Protein AF-A0A177L1Y1-F1 (afdb_monomer)

Foldseek 3Di:
DPDDAQAWDFPDDPPQWTFTQHRPRFTWIQGPVVRDIGTPQWDWDDDPFKIFIKGFAQDQVCVVVSLVVVLVVQCPDPLVVVQPWDADPDWDDDRITTNTMDGRLFDADPVRHTDPVSSVVSVCSVPD

Structure (mmCIF, N/CA/C/O backbone):
data_AF-A0A177L1Y1-F1
#
_entry.id   AF-A0A177L1Y1-F1
#
loop_
_atom_site.group_PDB
_atom_site.id
_atom_site.type_symbol
_atom_site.label_atom_id
_atom_site.label_alt_id
_atom_site.label_comp_id
_atom_site.label_asym_id
_atom_site.label_entity_id
_atom_site.label_seq_id
_atom_site.pdbx_PDB_ins_code
_atom_site.Cartn_x
_atom_site.Cartn_y
_atom_site.Cartn_z
_atom_site.occupancy
_atom_site.B_iso_or_equiv
_atom_site.auth_seq_id
_atom_site.auth_comp_id
_atom_site.auth_asym_id
_atom_site.auth_atom_id
_atom_site.pdbx_PDB_model_num
ATOM 1 N N . MET A 1 1 ? 27.271 -26.425 8.005 1.00 38.00 1 MET A N 1
ATOM 2 C CA . MET A 1 1 ? 25.868 -26.173 7.628 1.00 38.00 1 MET A CA 1
ATOM 3 C C . MET A 1 1 ? 25.697 -24.669 7.684 1.00 38.00 1 MET A C 1
ATOM 5 O O . MET A 1 1 ? 25.997 -24.136 8.746 1.00 38.00 1 MET A O 1
ATOM 9 N N . PRO A 1 2 ? 25.378 -23.984 6.578 1.00 40.34 2 PRO A N 1
ATOM 10 C CA . PRO A 1 2 ? 25.073 -22.557 6.637 1.00 40.34 2 PRO A CA 1
ATOM 11 C C . PRO A 1 2 ? 23.863 -22.331 7.555 1.00 40.34 2 PRO A C 1
ATOM 13 O O 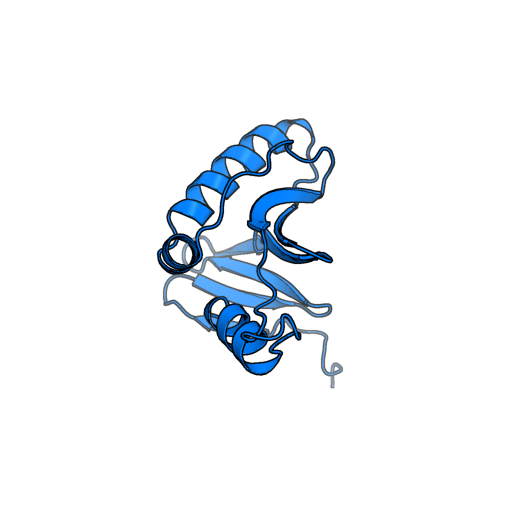. PRO A 1 2 ? 22.956 -23.166 7.584 1.00 40.34 2 PRO A O 1
ATOM 16 N N . GLU A 1 3 ? 23.900 -21.269 8.359 1.00 42.38 3 GLU A N 1
ATOM 17 C CA . GLU A 1 3 ? 22.873 -20.968 9.361 1.00 42.38 3 GLU A CA 1
ATOM 18 C C . GLU A 1 3 ? 21.520 -20.633 8.708 1.00 42.38 3 GLU A C 1
ATOM 20 O O . GLU A 1 3 ? 21.446 -20.125 7.583 1.00 42.38 3 GLU A O 1
ATOM 25 N N . ASP A 1 4 ? 20.430 -20.926 9.426 1.00 44.94 4 ASP A N 1
ATOM 26 C CA . ASP A 1 4 ? 19.069 -20.541 9.052 1.00 44.94 4 ASP A CA 1
ATOM 27 C C . ASP A 1 4 ? 18.992 -19.018 8.857 1.00 44.94 4 ASP A C 1
ATOM 29 O O . ASP A 1 4 ? 18.901 -18.256 9.816 1.00 44.94 4 ASP A O 1
ATOM 33 N N . GLY A 1 5 ? 19.038 -18.567 7.601 1.00 51.69 5 GLY A N 1
ATOM 34 C CA . GLY A 1 5 ? 19.050 -17.140 7.276 1.00 51.69 5 GLY A CA 1
ATOM 35 C C . GLY A 1 5 ? 20.075 -16.700 6.237 1.00 51.69 5 GLY A C 1
ATOM 36 O O . GLY A 1 5 ? 20.211 -15.502 6.048 1.00 51.69 5 GLY A O 1
ATOM 37 N N . GLU A 1 6 ? 20.779 -17.597 5.541 1.00 54.72 6 GLU A N 1
ATOM 38 C CA . GLU A 1 6 ? 21.658 -17.189 4.424 1.00 54.72 6 GLU A CA 1
ATOM 39 C C . GLU A 1 6 ? 20.978 -17.190 3.045 1.00 54.72 6 GLU A C 1
ATOM 41 O O . GLU A 1 6 ? 21.449 -16.524 2.123 1.00 54.72 6 GLU A O 1
ATOM 46 N N . PHE A 1 7 ? 19.844 -17.882 2.888 1.00 54.91 7 PHE A N 1
ATOM 47 C CA . PHE A 1 7 ? 19.195 -18.061 1.586 1.00 54.91 7 PHE A CA 1
ATOM 48 C C . PHE A 1 7 ? 17.781 -17.472 1.542 1.00 54.91 7 PHE A C 1
ATOM 50 O O . PHE A 1 7 ? 17.026 -17.601 2.511 1.00 54.91 7 PHE A O 1
ATOM 57 N N . PRO A 1 8 ? 17.387 -16.847 0.416 1.00 65.44 8 PRO A N 1
ATOM 58 C CA . PRO A 1 8 ? 16.029 -16.364 0.237 1.00 65.44 8 PRO A CA 1
ATOM 59 C C . PRO A 1 8 ? 15.028 -17.522 0.220 1.00 65.44 8 PRO A C 1
ATOM 61 O O . PRO A 1 8 ? 15.262 -18.555 -0.409 1.00 65.44 8 PRO A O 1
ATOM 64 N N . ARG A 1 9 ? 13.881 -17.336 0.876 1.00 68.06 9 ARG A N 1
ATOM 65 C CA . ARG A 1 9 ? 12.777 -18.304 0.879 1.00 68.06 9 ARG A CA 1
ATOM 66 C C . ARG A 1 9 ? 11.733 -17.896 -0.151 1.00 68.06 9 ARG A C 1
ATOM 68 O O . ARG A 1 9 ? 11.294 -16.750 -0.149 1.00 68.06 9 ARG A O 1
ATOM 75 N N . ALA A 1 10 ? 11.313 -18.815 -1.014 1.00 66.50 10 ALA A N 1
ATOM 76 C CA . ALA A 1 10 ? 10.151 -18.574 -1.862 1.00 66.50 10 ALA A CA 1
ATOM 77 C C . ALA A 1 10 ? 8.887 -18.563 -0.993 1.00 66.50 10 ALA A C 1
ATOM 79 O O . ALA A 1 10 ? 8.641 -19.515 -0.255 1.00 66.50 10 ALA A O 1
ATOM 80 N N . ILE A 1 11 ? 8.117 -17.480 -1.063 1.00 69.25 11 ILE A N 1
ATOM 81 C CA . ILE A 1 11 ? 6.881 -17.299 -0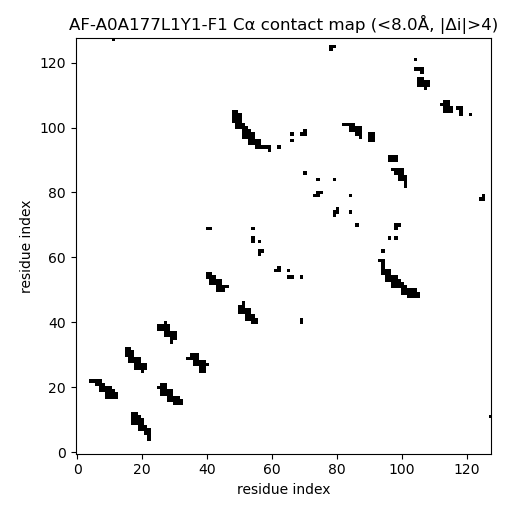.289 1.00 69.25 11 ILE A CA 1
ATOM 82 C C . ILE A 1 11 ? 5.629 -17.251 -1.174 1.00 69.25 11 ILE A C 1
ATOM 84 O O . ILE A 1 11 ? 4.537 -17.463 -0.667 1.00 69.25 11 ILE A O 1
ATOM 88 N N . ALA A 1 12 ? 5.783 -17.047 -2.489 1.00 59.75 12 ALA A N 1
ATOM 89 C CA . ALA A 1 12 ? 4.714 -17.214 -3.477 1.00 59.75 12 ALA A CA 1
ATOM 90 C C . ALA A 1 12 ? 5.285 -17.602 -4.858 1.00 59.75 12 ALA A C 1
ATOM 92 O O . ALA A 1 12 ? 6.381 -17.164 -5.220 1.00 59.75 12 ALA A O 1
ATOM 93 N N . ASP A 1 13 ? 4.536 -18.393 -5.636 1.00 71.00 13 ASP A N 1
ATOM 94 C CA . ASP A 1 13 ? 4.885 -18.835 -6.998 1.00 71.00 13 ASP A CA 1
ATOM 95 C C . ASP A 1 13 ? 3.697 -18.616 -7.945 1.00 71.00 13 ASP A C 1
ATOM 97 O O . ASP A 1 13 ? 2.591 -19.086 -7.680 1.00 71.00 13 ASP A O 1
ATOM 101 N N . ARG A 1 14 ? 3.925 -17.893 -9.048 1.00 62.84 14 ARG A N 1
ATOM 102 C CA . ARG A 1 14 ? 2.912 -17.604 -10.080 1.00 62.84 14 ARG A CA 1
ATOM 103 C C . ARG A 1 14 ? 3.198 -18.298 -11.419 1.00 62.84 14 ARG A C 1
ATOM 105 O O . ARG A 1 14 ? 2.577 -17.986 -12.430 1.00 62.84 14 ARG A O 1
ATOM 112 N N . GLY A 1 15 ? 4.153 -19.223 -11.456 1.00 72.81 15 GLY A N 1
ATOM 113 C CA . GLY A 1 15 ? 4.619 -19.880 -12.676 1.00 72.81 15 GLY A CA 1
ATOM 114 C C . GLY A 1 15 ? 5.641 -19.037 -13.440 1.00 72.81 15 GLY A C 1
ATOM 115 O O . GLY A 1 15 ? 6.755 -19.507 -13.669 1.00 72.81 15 GLY A O 1
ATOM 116 N N . ASP A 1 16 ? 5.310 -17.788 -13.770 1.00 65.44 16 ASP A N 1
ATOM 117 C CA . ASP A 1 16 ? 6.191 -16.837 -14.468 1.00 65.44 16 ASP A CA 1
ATOM 118 C C . ASP A 1 16 ? 7.154 -16.077 -13.532 1.00 65.44 16 ASP A C 1
ATOM 120 O O . ASP A 1 16 ? 8.224 -15.638 -13.962 1.00 65.44 16 ASP A O 1
ATOM 124 N N . ALA A 1 17 ? 6.828 -15.976 -12.241 1.00 63.56 17 ALA A N 1
ATOM 125 C CA . ALA A 1 17 ? 7.650 -15.297 -11.241 1.00 63.56 17 ALA A CA 1
ATOM 126 C C . ALA A 1 17 ? 7.584 -15.958 -9.852 1.00 63.56 17 ALA A C 1
ATOM 128 O O . ALA A 1 17 ? 6.586 -16.586 -9.489 1.00 63.56 17 ALA A O 1
ATOM 129 N N . LEU A 1 18 ? 8.648 -15.763 -9.066 1.00 64.50 18 LEU A N 1
ATOM 130 C CA . LEU A 1 18 ? 8.758 -16.146 -7.657 1.00 64.50 18 LEU A CA 1
ATOM 131 C C . LEU A 1 18 ? 8.864 -14.906 -6.769 1.00 64.50 18 LEU A C 1
ATOM 133 O O . LEU A 1 18 ? 9.705 -14.037 -7.006 1.00 64.50 18 LEU A O 1
ATOM 137 N N . LEU A 1 19 ? 8.067 -14.851 -5.704 1.00 62.34 19 LEU A N 1
ATOM 138 C CA . LEU A 1 19 ? 8.292 -13.909 -4.612 1.00 62.34 19 LEU A CA 1
ATOM 139 C C . LEU A 1 19 ? 9.258 -14.548 -3.614 1.00 62.34 19 LEU A C 1
ATOM 141 O O . LEU A 1 19 ? 8.960 -15.580 -3.013 1.00 62.34 19 LEU A O 1
ATOM 145 N N . LEU A 1 20 ? 10.420 -13.930 -3.459 1.00 63.69 20 LEU A N 1
ATOM 146 C CA . LEU A 1 20 ? 11.505 -14.362 -2.595 1.00 63.69 20 LEU A CA 1
ATOM 147 C C . LEU A 1 20 ? 11.605 -13.430 -1.387 1.00 63.69 20 LEU A C 1
ATOM 149 O O . LEU A 1 20 ? 11.757 -12.219 -1.534 1.00 63.69 20 LEU A O 1
ATOM 153 N N . LEU A 1 21 ? 11.566 -13.992 -0.189 1.00 56.06 21 LEU A N 1
ATOM 154 C CA . LEU A 1 21 ? 11.857 -13.289 1.050 1.00 56.06 21 LEU A CA 1
ATOM 155 C C . LEU A 1 21 ? 13.328 -13.499 1.395 1.00 56.06 21 LEU A C 1
ATOM 157 O O . LEU A 1 21 ? 13.728 -14.605 1.763 1.00 56.06 21 LEU A O 1
ATOM 161 N N . TYR A 1 22 ? 14.135 -12.452 1.250 1.00 63.38 22 TYR A N 1
ATOM 162 C CA . TYR A 1 22 ? 15.535 -12.489 1.658 1.00 63.38 22 TYR A CA 1
ATOM 163 C C . TYR A 1 22 ? 15.656 -12.364 3.184 1.00 63.38 22 TYR A C 1
ATOM 165 O O . TYR A 1 22 ? 14.742 -11.851 3.844 1.00 63.38 22 TYR A O 1
ATOM 173 N N . PRO A 1 23 ? 16.787 -12.810 3.754 1.00 44.44 23 PRO A N 1
ATOM 174 C CA . PRO A 1 23 ? 17.132 -12.533 5.146 1.00 44.44 23 PRO A CA 1
ATOM 175 C C . PRO A 1 23 ? 16.958 -11.037 5.451 1.00 44.44 23 PRO A C 1
ATOM 177 O O . PRO A 1 23 ? 17.270 -10.201 4.607 1.00 44.44 23 PRO A O 1
ATOM 180 N N . HIS A 1 24 ? 16.421 -10.697 6.628 1.00 50.72 24 HIS A N 1
ATOM 181 C CA . HIS A 1 24 ? 16.014 -9.331 7.023 1.00 50.72 24 HIS A CA 1
ATOM 182 C C . HIS A 1 24 ? 14.733 -8.769 6.374 1.00 50.72 24 HIS A C 1
ATOM 184 O O . HIS A 1 24 ? 14.514 -7.560 6.393 1.00 50.72 24 HIS A O 1
ATOM 190 N N . ASN A 1 25 ? 13.836 -9.629 5.881 1.00 49.94 25 ASN A N 1
ATOM 191 C CA . ASN A 1 25 ? 12.524 -9.247 5.336 1.00 49.94 25 ASN A CA 1
ATOM 192 C C . ASN A 1 25 ? 12.585 -8.357 4.081 1.00 49.94 25 ASN A C 1
ATOM 194 O O . ASN A 1 25 ? 11.646 -7.616 3.782 1.00 49.94 25 ASN A O 1
ATOM 198 N N . GLU A 1 26 ? 13.667 -8.446 3.309 1.00 58.19 26 GLU A N 1
ATOM 199 C CA . GLU A 1 26 ? 13.747 -7.799 2.002 1.00 58.19 26 GLU A CA 1
ATOM 200 C C . GLU A 1 26 ? 13.013 -8.652 0.959 1.00 58.19 26 GLU A C 1
ATOM 202 O O . GLU A 1 26 ? 13.544 -9.627 0.424 1.00 58.19 26 GLU A O 1
ATOM 207 N N . GLY A 1 27 ? 11.763 -8.298 0.660 1.00 57.28 27 GLY A N 1
ATOM 208 C CA . GLY A 1 27 ? 11.027 -8.924 -0.436 1.00 57.28 27 GLY A CA 1
ATOM 209 C C . GLY A 1 27 ? 11.698 -8.630 -1.779 1.00 57.28 27 GLY A C 1
ATOM 210 O O . GLY A 1 27 ? 12.000 -7.477 -2.094 1.00 57.28 27 GLY A O 1
ATOM 211 N N . ARG A 1 28 ? 11.905 -9.657 -2.599 1.00 64.38 28 ARG A N 1
ATOM 212 C CA . ARG A 1 28 ? 12.386 -9.563 -3.980 1.00 64.38 28 ARG A CA 1
ATOM 213 C C . ARG A 1 28 ? 11.506 -10.392 -4.900 1.00 64.38 28 ARG A C 1
ATOM 215 O O . ARG A 1 28 ? 11.026 -11.449 -4.519 1.00 64.38 28 ARG A O 1
ATOM 222 N N . ILE A 1 29 ? 11.303 -9.920 -6.118 1.00 59.00 29 ILE A N 1
ATOM 223 C CA . ILE A 1 29 ? 10.601 -10.647 -7.168 1.00 59.00 29 ILE A CA 1
ATOM 224 C C . ILE A 1 29 ? 11.653 -11.190 -8.127 1.00 59.00 29 ILE A C 1
ATOM 226 O O . ILE A 1 29 ? 12.433 -10.427 -8.700 1.00 59.00 29 ILE A O 1
ATOM 230 N N . TYR A 1 30 ? 11.670 -12.504 -8.294 1.00 67.06 30 TYR A N 1
ATOM 231 C CA . TYR A 1 30 ? 12.459 -13.187 -9.305 1.00 67.06 30 TYR A CA 1
ATOM 232 C C . TYR A 1 30 ? 11.581 -13.487 -10.521 1.00 67.06 30 TYR A C 1
ATOM 234 O O . TYR A 1 30 ? 10.639 -14.273 -10.437 1.00 67.06 30 TYR A O 1
ATOM 242 N N . ASP A 1 31 ? 11.888 -12.844 -11.644 1.00 64.19 31 ASP A N 1
ATOM 243 C CA . ASP A 1 31 ? 11.285 -13.122 -12.947 1.00 64.19 31 ASP A CA 1
ATOM 24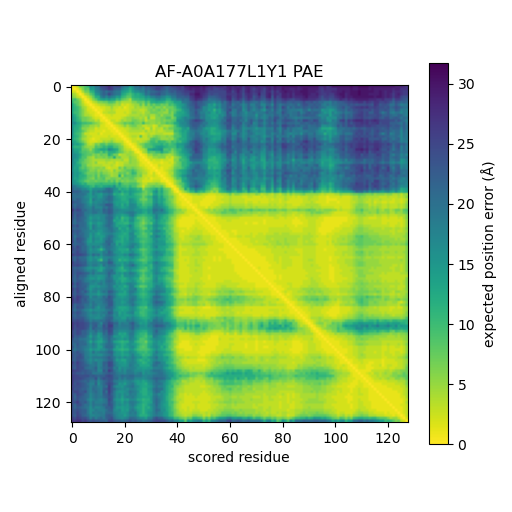4 C C . ASP A 1 31 ? 12.036 -14.293 -13.596 1.00 64.19 31 ASP A C 1
ATOM 246 O O . ASP A 1 31 ? 13.234 -14.183 -13.887 1.00 64.19 31 ASP A O 1
ATOM 250 N N . ARG A 1 32 ? 11.344 -15.420 -13.813 1.00 72.88 32 ARG A N 1
ATOM 251 C CA . ARG A 1 32 ? 11.953 -16.633 -14.384 1.00 72.88 32 ARG A CA 1
ATOM 252 C C . ARG A 1 32 ? 12.291 -16.466 -15.863 1.00 72.88 32 ARG A C 1
ATOM 254 O O . ARG A 1 32 ? 13.306 -16.991 -16.309 1.00 72.88 32 ARG A O 1
ATOM 261 N N . ALA A 1 33 ? 11.457 -15.757 -16.621 1.00 65.25 33 ALA A N 1
ATOM 262 C CA . ALA A 1 33 ? 11.625 -15.605 -18.063 1.00 65.25 33 ALA A CA 1
ATOM 263 C C . ALA A 1 33 ? 12.792 -14.669 -18.397 1.00 65.25 33 ALA A C 1
ATOM 265 O O . ALA A 1 33 ? 13.565 -14.935 -19.316 1.00 65.25 33 ALA A O 1
ATOM 266 N N . ALA A 1 34 ? 12.944 -13.592 -17.625 1.00 68.44 34 ALA A N 1
ATOM 267 C CA . ALA A 1 34 ? 14.050 -12.652 -17.769 1.00 68.44 34 ALA A CA 1
ATOM 268 C C . ALA A 1 34 ? 15.324 -13.102 -17.031 1.00 68.44 34 ALA A C 1
ATOM 270 O O . ALA A 1 34 ? 16.393 -12.545 -17.275 1.00 68.44 34 ALA A O 1
ATOM 271 N N . ASN A 1 35 ? 15.216 -14.084 -16.126 1.00 74.69 35 ASN A N 1
ATOM 272 C CA . ASN A 1 35 ? 16.259 -14.482 -15.179 1.00 74.69 35 ASN A CA 1
ATOM 273 C C . ASN A 1 35 ? 16.809 -13.284 -14.377 1.00 74.69 35 ASN A C 1
ATOM 275 O O . ASN A 1 35 ? 18.019 -13.108 -14.223 1.00 74.69 35 ASN A O 1
ATOM 279 N N . VAL A 1 36 ? 15.905 -12.427 -13.889 1.00 61.78 36 VAL A N 1
ATOM 280 C CA . VAL A 1 36 ? 16.244 -11.191 -13.170 1.00 61.78 36 VAL A CA 1
ATOM 281 C C . VAL A 1 36 ? 15.634 -11.200 -11.777 1.00 61.78 36 VAL A C 1
ATOM 283 O O . VAL A 1 36 ? 14.442 -11.428 -11.590 1.00 61.78 36 VAL A O 1
ATOM 286 N N . LEU A 1 37 ? 16.468 -10.875 -10.793 1.00 48.84 37 LEU A N 1
ATOM 287 C CA . LEU A 1 37 ? 16.056 -10.591 -9.429 1.00 48.84 37 LEU A CA 1
ATOM 288 C C . LEU A 1 37 ? 15.834 -9.083 -9.265 1.00 48.84 37 LEU A C 1
ATOM 290 O O . LEU A 1 37 ? 16.752 -8.286 -9.452 1.00 48.84 37 LEU A O 1
ATOM 294 N N . SER A 1 38 ? 14.629 -8.690 -8.877 1.00 53.25 38 SER A N 1
ATOM 295 C CA . SER A 1 38 ? 14.253 -7.299 -8.625 1.00 53.25 38 SER A CA 1
ATOM 296 C C . SER A 1 38 ? 13.804 -7.132 -7.177 1.00 53.25 38 SER A C 1
ATOM 298 O O . SER A 1 38 ? 13.265 -8.059 -6.584 1.00 53.25 38 SER A O 1
ATOM 300 N N . TYR A 1 39 ? 14.039 -5.974 -6.560 1.00 54.50 39 TYR A N 1
ATOM 301 C CA . TYR A 1 39 ? 13.412 -5.684 -5.269 1.00 54.50 39 TYR A CA 1
ATOM 302 C C . TYR A 1 39 ? 11.895 -5.713 -5.444 1.00 54.50 39 TYR A C 1
ATOM 304 O O . TYR A 1 39 ? 11.402 -5.214 -6.457 1.00 54.50 39 TYR A O 1
ATOM 312 N N . SER A 1 40 ? 11.159 -6.258 -4.466 1.00 57.25 40 SER A N 1
ATOM 313 C CA . SER A 1 40 ? 9.734 -5.961 -4.358 1.00 57.25 40 SER A CA 1
ATOM 314 C C . SER A 1 40 ? 9.661 -4.441 -4.330 1.00 57.25 40 SER A C 1
ATOM 316 O O . SER A 1 40 ? 10.210 -3.827 -3.410 1.00 57.25 40 SER A O 1
ATOM 318 N N . PRO A 1 41 ? 9.079 -3.799 -5.356 1.00 64.50 41 PRO A N 1
ATOM 319 C CA . PRO A 1 41 ? 9.247 -2.368 -5.521 1.00 64.50 41 PRO A CA 1
ATOM 320 C C . PRO A 1 41 ? 8.509 -1.597 -4.428 1.00 64.50 41 PRO A C 1
ATOM 322 O O . PRO A 1 41 ? 8.582 -0.374 -4.416 1.00 64.50 41 PRO A O 1
ATOM 325 N N . TYR A 1 42 ? 7.796 -2.288 -3.530 1.00 75.81 42 TYR A N 1
ATOM 326 C CA . TYR A 1 42 ? 7.046 -1.711 -2.438 1.00 75.81 42 TYR A CA 1
ATOM 327 C C . TYR A 1 42 ? 6.990 -2.591 -1.180 1.00 75.81 42 TYR A C 1
ATOM 329 O O . TYR A 1 42 ? 7.139 -3.811 -1.240 1.00 75.81 42 TYR A O 1
ATOM 337 N N . TYR A 1 43 ? 6.698 -1.948 -0.049 1.00 84.06 43 TYR A N 1
ATOM 338 C CA . TYR A 1 43 ? 6.377 -2.567 1.234 1.00 84.06 43 TYR A CA 1
ATOM 339 C C . TYR A 1 43 ? 5.249 -1.802 1.943 1.00 84.06 43 TYR A C 1
ATOM 341 O O . TYR A 1 43 ? 5.002 -0.623 1.663 1.00 84.06 43 TYR A O 1
ATOM 349 N N . PHE A 1 44 ? 4.563 -2.473 2.870 1.00 87.75 44 PHE A N 1
ATOM 350 C CA . PHE A 1 44 ? 3.547 -1.859 3.723 1.00 87.75 44 PHE A CA 1
ATOM 351 C C . PHE A 1 44 ? 4.187 -1.311 4.998 1.00 87.75 44 PHE A C 1
ATOM 353 O O . PHE A 1 44 ? 4.985 -1.985 5.643 1.00 87.75 44 PHE A O 1
ATOM 360 N N . GLN A 1 45 ? 3.824 -0.092 5.378 1.00 89.69 45 GLN A N 1
ATOM 361 C CA . GLN A 1 45 ? 4.206 0.510 6.645 1.00 89.69 45 GLN A CA 1
ATOM 362 C C . GLN A 1 45 ? 2.954 0.927 7.401 1.00 89.69 45 GLN A C 1
ATOM 364 O O . GLN A 1 45 ? 2.153 1.723 6.910 1.00 89.69 45 GLN A O 1
ATOM 369 N N . VAL A 1 46 ? 2.833 0.417 8.619 1.00 91.06 46 VAL A N 1
ATOM 370 C CA . VAL A 1 46 ? 1.838 0.875 9.576 1.00 91.06 46 VAL A CA 1
ATOM 371 C C . VAL A 1 46 ? 2.323 2.183 10.210 1.00 91.06 46 VAL A C 1
ATOM 373 O O . VAL A 1 46 ? 3.446 2.274 10.701 1.00 91.06 46 VAL A O 1
ATOM 376 N N . GLU A 1 47 ? 1.479 3.205 10.165 1.00 89.00 47 GLU A N 1
ATOM 377 C CA . GLU A 1 47 ? 1.604 4.466 10.894 1.00 89.00 47 GLU A CA 1
ATOM 378 C C . GLU A 1 47 ? 0.361 4.617 11.792 1.00 89.00 47 GLU A C 1
ATOM 380 O O . GLU A 1 47 ? -0.631 3.920 11.594 1.00 89.00 47 GLU A O 1
ATOM 385 N N . GLU A 1 48 ? 0.392 5.521 12.774 1.00 84.38 48 GLU A N 1
ATOM 386 C CA . GLU A 1 48 ? -0.626 5.627 13.838 1.00 84.38 48 GLU A CA 1
ATOM 387 C C . GLU A 1 48 ? -2.077 5.553 13.325 1.00 84.38 48 GLU A C 1
ATOM 389 O O . GLU A 1 48 ? -2.846 4.702 13.754 1.00 84.38 48 GLU A O 1
ATOM 394 N N . THR A 1 49 ? -2.435 6.363 12.327 1.00 87.00 49 THR A N 1
ATOM 395 C CA . THR A 1 49 ? -3.793 6.395 11.750 1.00 87.00 49 THR A CA 1
ATOM 396 C C . THR A 1 49 ? -3.858 5.907 10.305 1.00 87.00 49 THR A C 1
ATOM 398 O O . THR A 1 49 ? -4.915 5.954 9.671 1.00 87.00 49 THR A O 1
ATOM 401 N N . ARG A 1 50 ? -2.730 5.462 9.739 1.0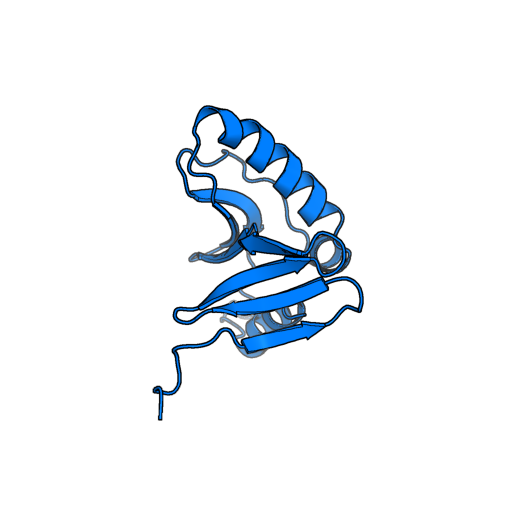0 91.75 50 ARG A N 1
ATOM 402 C CA . ARG A 1 50 ? -2.593 5.234 8.296 1.00 91.75 50 ARG A CA 1
ATOM 403 C C . ARG A 1 50 ? -1.821 3.969 7.988 1.00 91.75 50 ARG A C 1
ATOM 405 O O . ARG A 1 50 ? -0.786 3.694 8.579 1.00 91.75 50 ARG A O 1
ATOM 412 N N . LEU A 1 51 ? -2.287 3.256 6.975 1.00 93.25 51 LEU A N 1
ATOM 413 C CA . LEU A 1 51 ? -1.530 2.197 6.336 1.00 93.25 51 LEU A CA 1
ATOM 414 C C . LEU A 1 51 ? -0.937 2.734 5.035 1.00 93.25 51 LEU A C 1
ATOM 416 O O . LEU A 1 51 ? -1.661 3.116 4.115 1.00 93.25 51 LEU A O 1
ATOM 420 N N . CYS A 1 52 ? 0.385 2.780 4.966 1.00 92.50 52 CYS A N 1
ATOM 421 C CA . CYS A 1 52 ? 1.137 3.322 3.845 1.00 92.50 52 CYS A CA 1
ATOM 422 C C . CYS A 1 52 ? 1.692 2.192 2.978 1.00 92.50 52 CYS A C 1
ATOM 424 O O . CYS A 1 52 ? 2.234 1.223 3.498 1.00 92.50 52 CYS A O 1
ATOM 426 N N . ILE A 1 53 ? 1.650 2.358 1.658 1.00 90.56 53 ILE A N 1
ATOM 427 C CA . ILE A 1 53 ? 2.462 1.573 0.725 1.00 90.56 53 ILE A CA 1
ATOM 428 C C . ILE A 1 53 ? 3.620 2.458 0.283 1.00 90.56 53 ILE A C 1
ATOM 430 O O . ILE A 1 53 ? 3.403 3.563 -0.235 1.00 90.56 53 ILE A O 1
ATOM 434 N N . LYS A 1 54 ? 4.845 1.997 0.520 1.00 89.25 54 LYS A N 1
ATOM 435 C CA . LYS A 1 54 ? 6.078 2.737 0.241 1.00 89.25 54 LYS A CA 1
ATOM 436 C C . LYS A 1 54 ? 6.908 2.006 -0.792 1.00 89.25 54 LYS A C 1
ATOM 438 O O . LYS A 1 54 ? 6.948 0.790 -0.765 1.00 89.25 54 LYS A O 1
ATOM 443 N N . ILE A 1 55 ? 7.564 2.756 -1.671 1.00 85.00 55 ILE A N 1
ATOM 444 C CA . ILE A 1 55 ? 8.535 2.256 -2.650 1.00 85.00 55 ILE A CA 1
ATOM 445 C C . ILE A 1 55 ? 9.924 2.803 -2.343 1.00 85.00 55 ILE A C 1
ATOM 447 O O . ILE A 1 55 ? 10.032 3.867 -1.726 1.00 85.00 55 ILE A O 1
ATOM 451 N N . VAL A 1 56 ? 10.965 2.130 -2.827 1.00 81.81 56 VAL A N 1
ATOM 452 C CA . VAL A 1 56 ? 12.355 2.592 -2.714 1.00 81.81 56 VAL A CA 1
ATOM 453 C C . VAL A 1 56 ? 12.932 2.850 -4.106 1.00 81.81 56 VAL A C 1
ATOM 455 O O . VAL A 1 56 ? 12.839 2.002 -4.987 1.00 81.81 56 VAL A O 1
ATOM 458 N N . GLU A 1 57 ? 13.511 4.033 -4.311 1.00 78.44 57 GLU A N 1
ATOM 459 C CA . GLU A 1 57 ? 14.284 4.387 -5.504 1.00 78.44 57 GLU A CA 1
ATOM 460 C C . GLU A 1 57 ? 15.468 5.284 -5.113 1.00 78.44 57 GLU A C 1
ATOM 462 O O . GLU A 1 57 ? 15.315 6.453 -4.735 1.00 78.44 57 GLU A O 1
ATOM 467 N N . GLU A 1 58 ? 16.662 4.712 -5.215 1.00 80.38 58 GLU A N 1
ATOM 468 C CA . GLU A 1 58 ? 17.931 5.336 -4.844 1.00 80.38 58 GLU A CA 1
ATOM 469 C C . GLU A 1 58 ? 18.313 6.479 -5.793 1.00 80.38 58 GLU A C 1
ATOM 471 O O . GLU A 1 58 ? 18.872 7.493 -5.366 1.00 80.38 58 GLU A O 1
ATOM 476 N N . GLN A 1 59 ? 17.976 6.343 -7.079 1.00 77.69 59 GLN A N 1
ATOM 477 C CA . GLN A 1 59 ? 18.354 7.283 -8.128 1.00 77.69 59 GLN A CA 1
ATOM 478 C C . GLN A 1 59 ? 17.355 8.438 -8.205 1.00 77.69 59 GLN A C 1
ATOM 480 O O . GLN A 1 59 ? 16.215 8.290 -8.657 1.00 77.69 59 GLN A O 1
ATOM 485 N N . LYS A 1 60 ? 17.785 9.626 -7.770 1.00 82.62 60 LYS A N 1
ATOM 486 C CA . LYS A 1 60 ? 16.938 10.824 -7.627 1.00 82.62 60 LYS A CA 1
ATOM 487 C C . LYS A 1 60 ? 16.183 11.184 -8.912 1.00 82.62 60 LYS A C 1
ATOM 489 O O . LYS A 1 60 ? 15.013 11.561 -8.869 1.00 82.62 60 LYS A O 1
ATOM 494 N N . GLU A 1 61 ? 16.832 11.038 -10.056 1.00 85.69 61 GLU A N 1
ATOM 495 C CA . GLU A 1 61 ? 16.293 11.265 -11.394 1.00 85.69 61 GLU A CA 1
ATOM 496 C C . GLU A 1 61 ? 15.190 10.263 -11.778 1.00 85.69 61 GLU A C 1
ATOM 498 O O . GLU A 1 61 ? 14.257 10.611 -12.506 1.00 85.69 61 GLU A O 1
ATOM 503 N N . LYS A 1 62 ? 15.228 9.044 -11.226 1.00 79.25 62 LYS A N 1
ATOM 504 C CA . LYS A 1 62 ? 14.228 7.992 -11.462 1.00 79.25 62 LYS A CA 1
ATOM 505 C C . LYS A 1 62 ? 13.048 8.055 -10.493 1.00 79.25 62 LYS A C 1
ATOM 507 O O . LYS A 1 62 ? 11.950 7.631 -10.863 1.00 79.25 62 LYS A O 1
ATOM 512 N N . GLN A 1 63 ? 13.205 8.671 -9.317 1.00 80.69 63 GLN A N 1
ATOM 513 C CA . GLN A 1 63 ? 12.184 8.719 -8.253 1.00 80.69 63 GLN A CA 1
ATOM 514 C C . GLN A 1 63 ? 10.802 9.183 -8.728 1.00 80.69 63 GLN A C 1
ATOM 516 O O . GLN A 1 63 ? 9.778 8.610 -8.351 1.00 80.69 63 GLN A O 1
ATOM 521 N N . ARG A 1 64 ? 10.732 10.207 -9.592 1.00 83.94 64 ARG A N 1
ATOM 522 C CA . ARG A 1 64 ? 9.446 10.695 -10.126 1.00 83.94 64 ARG A CA 1
ATOM 523 C C . ARG A 1 64 ? 8.736 9.625 -10.959 1.00 83.94 64 ARG A C 1
ATOM 525 O O . ARG A 1 64 ? 7.523 9.456 -10.816 1.00 83.94 64 ARG A O 1
ATOM 532 N N . LYS A 1 65 ? 9.479 8.937 -11.831 1.00 80.38 65 LYS A N 1
ATOM 533 C CA . LYS A 1 65 ? 8.953 7.885 -12.709 1.00 80.38 65 LYS A CA 1
ATOM 534 C C . LYS A 1 65 ? 8.572 6.654 -11.890 1.00 80.38 65 LYS A C 1
ATOM 536 O O . LYS A 1 65 ? 7.456 6.170 -12.050 1.00 80.38 65 LYS A O 1
ATOM 541 N N . ALA A 1 66 ? 9.431 6.236 -10.959 1.00 81.06 66 ALA A N 1
ATOM 542 C CA . ALA A 1 66 ? 9.168 5.140 -10.031 1.00 81.06 66 ALA A CA 1
ATOM 543 C C . ALA A 1 66 ? 7.878 5.379 -9.231 1.00 81.06 66 ALA A C 1
ATOM 545 O O . ALA A 1 66 ? 6.981 4.542 -9.246 1.00 81.06 66 ALA A O 1
ATOM 546 N N . ARG A 1 67 ? 7.705 6.571 -8.640 1.00 81.69 67 ARG A N 1
ATOM 547 C CA . ARG A 1 67 ? 6.486 6.933 -7.896 1.00 81.69 67 ARG A CA 1
ATOM 548 C C . ARG A 1 67 ? 5.230 6.883 -8.763 1.00 81.69 67 ARG A C 1
ATOM 550 O O . ARG A 1 67 ? 4.202 6.374 -8.322 1.00 81.69 67 ARG A O 1
ATOM 557 N N . LYS A 1 68 ? 5.292 7.425 -9.985 1.00 80.81 68 LYS A N 1
ATOM 558 C CA . LYS A 1 68 ? 4.149 7.433 -10.913 1.00 80.81 68 LYS A CA 1
ATOM 559 C C . LYS A 1 68 ? 3.765 6.010 -11.327 1.00 80.81 68 LYS A C 1
ATOM 561 O O . LYS A 1 68 ? 2.589 5.664 -11.249 1.00 80.81 68 LYS A O 1
ATOM 566 N N . ASN A 1 69 ? 4.745 5.214 -11.747 1.00 79.50 69 ASN A N 1
ATOM 567 C CA . ASN A 1 69 ? 4.527 3.861 -12.248 1.00 79.50 69 ASN A CA 1
ATOM 568 C C . ASN A 1 69 ? 4.106 2.911 -11.125 1.00 79.50 69 ASN A C 1
ATOM 570 O O . ASN A 1 69 ? 3.137 2.182 -11.293 1.00 79.50 69 ASN A O 1
ATOM 574 N N . GLY A 1 70 ? 4.765 2.983 -9.966 1.00 80.50 70 GLY A N 1
ATOM 575 C CA . GLY A 1 70 ? 4.426 2.182 -8.792 1.00 80.50 70 GLY A CA 1
ATOM 576 C C . GLY A 1 70 ? 3.001 2.443 -8.314 1.00 80.50 70 GLY A C 1
ATOM 577 O O . GLY A 1 70 ? 2.242 1.501 -8.127 1.00 80.50 70 GLY A O 1
ATOM 578 N N . ALA A 1 71 ? 2.584 3.710 -8.211 1.00 84.75 71 ALA A N 1
ATOM 579 C CA . ALA A 1 71 ? 1.204 4.032 -7.842 1.00 84.75 71 ALA A CA 1
ATOM 580 C C . ALA A 1 71 ? 0.179 3.511 -8.866 1.00 84.75 71 ALA A C 1
ATOM 582 O O . ALA A 1 71 ? -0.875 3.028 -8.470 1.00 84.75 71 ALA A O 1
ATOM 583 N N . ALA A 1 72 ? 0.469 3.611 -10.169 1.00 80.50 72 ALA A N 1
ATOM 584 C CA . ALA A 1 72 ? -0.424 3.1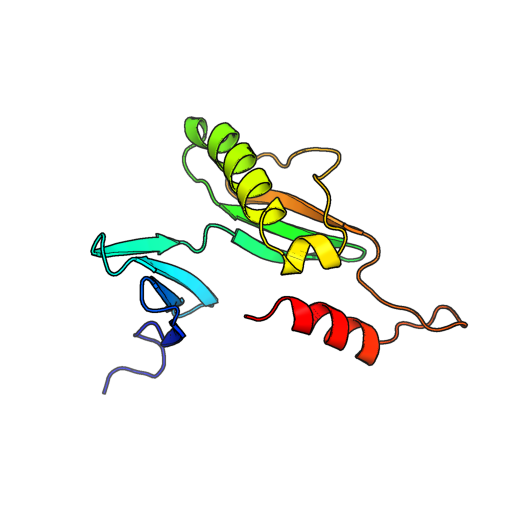08 -11.215 1.00 80.50 72 ALA A CA 1
ATOM 585 C C . ALA A 1 72 ? -0.549 1.577 -11.177 1.00 80.50 72 ALA A C 1
ATOM 587 O O . ALA A 1 72 ? -1.660 1.059 -11.202 1.00 80.50 72 ALA A O 1
ATOM 588 N N . TYR A 1 73 ? 0.580 0.875 -11.055 1.00 81.81 73 TYR A N 1
ATOM 589 C CA . TYR A 1 73 ? 0.624 -0.579 -10.928 1.00 81.81 73 TYR A CA 1
ATOM 590 C C . TYR A 1 73 ? -0.134 -1.058 -9.686 1.00 81.81 73 TYR A C 1
ATOM 592 O O . TYR A 1 73 ? -1.024 -1.895 -9.791 1.00 81.81 73 TYR A O 1
ATOM 600 N N . LEU A 1 74 ? 0.137 -0.473 -8.519 1.00 82.44 74 LEU A N 1
ATOM 601 C CA . LEU A 1 74 ? -0.534 -0.859 -7.277 1.00 82.44 74 LEU A CA 1
ATOM 602 C C . LEU A 1 74 ? -2.049 -0.619 -7.344 1.00 82.44 74 LEU A C 1
ATOM 604 O O . LEU A 1 74 ? -2.821 -1.459 -6.905 1.00 82.44 74 LEU A O 1
ATOM 608 N N . LEU A 1 75 ? -2.502 0.483 -7.949 1.00 85.56 75 LEU A N 1
ATOM 609 C CA . LEU A 1 75 ? -3.938 0.731 -8.141 1.00 85.56 75 LEU A CA 1
ATOM 610 C C . LEU A 1 75 ? -4.601 -0.233 -9.142 1.00 85.56 75 LEU A C 1
ATOM 612 O O . LEU A 1 75 ? -5.821 -0.382 -9.113 1.00 85.56 75 LEU A O 1
ATOM 616 N N . SER A 1 76 ? -3.835 -0.895 -10.014 1.00 79.50 76 SER A N 1
ATOM 617 C CA . SER A 1 76 ? -4.367 -1.964 -10.874 1.00 79.50 76 SER A CA 1
ATOM 618 C C . SER A 1 76 ? -4.522 -3.312 -10.167 1.00 79.50 76 SER A C 1
ATOM 620 O O . SER A 1 76 ? -5.160 -4.201 -10.723 1.00 79.50 76 SER A O 1
ATOM 622 N N . LEU A 1 77 ? -3.979 -3.474 -8.955 1.00 79.75 77 LEU A N 1
ATOM 623 C CA . LEU A 1 77 ? -4.105 -4.712 -8.189 1.00 79.75 77 LEU A CA 1
ATOM 624 C C . LEU A 1 77 ? -5.526 -4.837 -7.603 1.00 79.75 77 LEU A C 1
ATOM 626 O O . LEU A 1 77 ? -5.907 -3.975 -6.801 1.00 79.75 77 LEU A O 1
ATOM 630 N N . PRO A 1 78 ? -6.302 -5.889 -7.942 1.00 79.31 78 PRO A N 1
ATOM 631 C CA . PRO A 1 78 ? -7.682 -6.053 -7.472 1.00 79.31 78 PRO A CA 1
ATOM 632 C C . PRO A 1 78 ? -7.822 -5.959 -5.947 1.00 79.31 78 PRO A C 1
ATOM 634 O O . PRO A 1 78 ? -8.678 -5.243 -5.435 1.00 79.31 78 PRO A O 1
ATOM 637 N N . GLN A 1 79 ? -6.902 -6.578 -5.205 1.00 76.88 79 GLN A N 1
ATOM 638 C CA . GLN A 1 79 ? -6.905 -6.578 -3.742 1.00 76.88 79 GLN A CA 1
ATOM 639 C C . GLN A 1 79 ? -6.753 -5.179 -3.122 1.00 76.88 79 GLN A C 1
ATOM 641 O O . GLN A 1 79 ? -7.238 -4.933 -2.019 1.00 76.88 79 GLN A O 1
ATOM 646 N N . LEU A 1 80 ? -6.092 -4.243 -3.815 1.00 81.56 80 LEU A N 1
ATOM 647 C CA . LEU A 1 80 ? -5.938 -2.866 -3.337 1.00 81.56 80 LEU A CA 1
ATOM 648 C C . LEU A 1 80 ? -7.131 -1.984 -3.711 1.00 81.56 80 LEU A C 1
ATOM 650 O O . LEU A 1 80 ? -7.412 -1.024 -2.984 1.00 81.56 80 LEU A O 1
ATOM 654 N N . GLN A 1 81 ? -7.851 -2.315 -4.788 1.00 78.00 81 GLN A N 1
ATOM 655 C CA . GLN A 1 81 ? -9.093 -1.630 -5.158 1.00 78.00 81 GLN A CA 1
ATOM 656 C C . GLN A 1 81 ? -10.157 -1.822 -4.073 1.00 78.00 81 GLN A C 1
ATOM 658 O O . GLN A 1 81 ? -10.760 -0.845 -3.625 1.00 78.00 81 GLN A O 1
ATOM 663 N N . ASP A 1 82 ? -10.274 -3.039 -3.540 1.00 79.25 82 ASP A N 1
ATOM 664 C CA . ASP A 1 82 ? -11.233 -3.371 -2.478 1.00 79.25 82 ASP A CA 1
ATOM 665 C C . ASP A 1 82 ? -10.940 -2.686 -1.135 1.00 79.25 82 ASP A C 1
ATOM 667 O O . ASP A 1 82 ? -11.813 -2.577 -0.272 1.00 79.25 82 ASP A O 1
ATOM 671 N N . LEU A 1 83 ? -9.703 -2.233 -0.922 1.00 83.06 83 LEU A N 1
ATOM 672 C CA . LEU A 1 83 ? -9.255 -1.671 0.353 1.00 83.06 83 LEU A CA 1
ATOM 673 C C . LEU A 1 83 ? -9.233 -0.138 0.369 1.00 83.06 83 LEU A C 1
ATOM 675 O O . LEU A 1 83 ? -8.890 0.456 1.396 1.00 83.06 83 LEU A O 1
ATOM 679 N N . SER A 1 84 ? -9.688 0.509 -0.711 1.00 86.06 84 SER A N 1
ATOM 680 C CA . SER A 1 84 ? -9.837 1.971 -0.812 1.00 86.06 84 S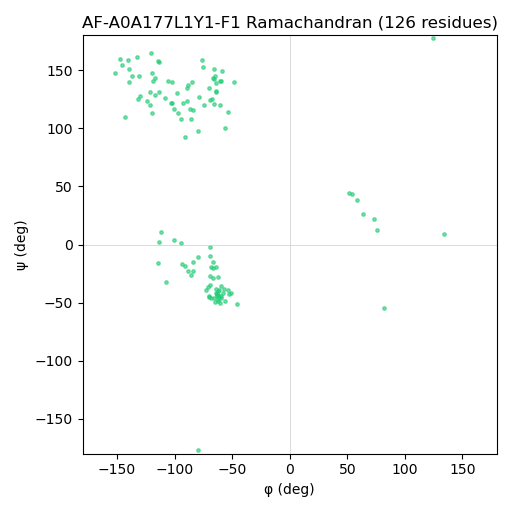ER A CA 1
ATOM 681 C C . SER A 1 84 ? -8.530 2.746 -0.587 1.00 86.06 84 SER A C 1
ATOM 683 O O . SER A 1 84 ? -8.518 3.804 0.046 1.00 86.06 84 SER A O 1
ATOM 685 N N . PHE A 1 85 ? -7.406 2.224 -1.084 1.00 92.44 85 PHE A N 1
ATOM 686 C CA . PHE A 1 85 ? -6.146 2.967 -1.078 1.00 92.44 85 PHE A CA 1
ATOM 687 C C . PHE A 1 85 ? -6.216 4.187 -2.002 1.00 92.44 85 PHE A C 1
ATOM 689 O O . PHE A 1 85 ? -6.776 4.141 -3.096 1.00 92.44 85 PHE A O 1
ATOM 696 N N . ARG A 1 86 ? -5.580 5.285 -1.589 1.00 92.44 86 ARG A N 1
ATOM 697 C CA . ARG A 1 86 ? -5.507 6.536 -2.354 1.00 92.44 86 ARG A CA 1
ATOM 698 C C . ARG A 1 86 ? -4.089 7.081 -2.416 1.00 92.44 86 ARG A C 1
ATOM 700 O O . ARG A 1 86 ? -3.240 6.734 -1.605 1.00 92.44 86 ARG A O 1
ATOM 707 N N . LYS A 1 87 ? -3.818 7.974 -3.368 1.00 92.69 87 LYS A N 1
ATOM 708 C CA . LYS A 1 87 ? -2.534 8.690 -3.419 1.00 92.69 87 LYS A CA 1
ATOM 709 C C . LYS A 1 87 ? -2.399 9.612 -2.195 1.00 92.69 87 LYS A C 1
ATOM 711 O O . LYS A 1 87 ? -3.392 10.227 -1.801 1.00 92.69 87 LYS A O 1
ATOM 716 N N . PRO A 1 88 ? -1.198 9.754 -1.607 1.00 92.12 88 PRO A N 1
ATOM 717 C CA . PRO A 1 88 ? -0.990 10.669 -0.492 1.00 92.12 88 PRO A CA 1
ATOM 718 C C . PRO A 1 88 ? -1.201 12.120 -0.935 1.00 92.12 88 PRO A C 1
ATOM 720 O O . PRO A 1 88 ? -0.817 12.500 -2.042 1.00 92.12 88 PRO A O 1
ATOM 723 N N . HIS A 1 89 ? -1.751 12.948 -0.042 1.00 87.31 89 HIS A N 1
ATOM 724 C CA . HIS A 1 89 ? -1.985 14.372 -0.307 1.00 87.31 89 HIS A CA 1
ATOM 725 C C . HIS A 1 89 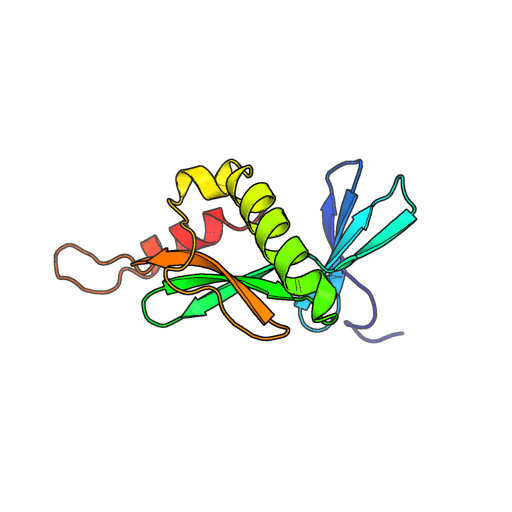? -0.692 15.118 -0.681 1.00 87.31 89 HIS A C 1
ATOM 727 O O . HIS A 1 89 ? -0.684 15.961 -1.575 1.00 87.31 89 HIS A O 1
ATOM 733 N N . LYS A 1 90 ? 0.422 14.763 -0.029 1.00 83.06 90 LYS A N 1
ATOM 734 C CA . LYS A 1 90 ? 1.761 15.236 -0.381 1.00 83.06 90 LYS A CA 1
ATOM 735 C C . LYS A 1 90 ? 2.644 14.031 -0.705 1.00 83.06 90 LYS A C 1
ATOM 737 O O . LYS A 1 90 ? 2.831 13.185 0.169 1.00 83.06 90 LYS A O 1
ATOM 742 N N . PRO A 1 91 ? 3.194 13.927 -1.925 1.00 72.62 91 PRO A N 1
ATOM 743 C CA . PRO A 1 91 ? 4.151 12.877 -2.234 1.00 72.62 91 PRO A CA 1
ATOM 744 C C . PRO A 1 91 ? 5.407 13.060 -1.376 1.00 72.62 91 PRO A C 1
ATOM 746 O O . PRO A 1 91 ? 5.952 14.163 -1.290 1.00 72.62 91 PRO A O 1
ATOM 749 N N . GLY A 1 92 ? 5.858 11.971 -0.751 1.00 68.94 92 GLY A N 1
ATOM 750 C CA . GLY A 1 92 ? 7.098 11.961 0.020 1.00 68.94 92 GLY A CA 1
ATOM 751 C C . GLY A 1 92 ? 8.304 12.342 -0.845 1.00 68.94 92 GLY A C 1
ATOM 752 O O . GLY A 1 92 ? 8.327 12.085 -2.053 1.00 68.94 92 GLY A O 1
ATOM 753 N N . LYS A 1 93 ? 9.301 12.971 -0.218 1.00 71.94 93 LYS A N 1
ATOM 754 C CA . LYS A 1 93 ? 10.618 13.234 -0.807 1.00 71.94 93 LYS A CA 1
ATOM 755 C C . LYS A 1 93 ? 11.626 12.282 -0.170 1.00 71.94 93 LYS A C 1
ATOM 757 O O . LYS A 1 93 ? 11.568 12.077 1.037 1.00 71.94 93 LYS A O 1
ATOM 762 N N . GLY A 1 94 ? 12.554 11.757 -0.964 1.00 81.44 94 GLY A N 1
ATOM 763 C CA . GLY A 1 94 ? 13.596 10.848 -0.489 1.00 81.44 94 GLY A CA 1
ATOM 764 C C . GLY A 1 94 ? 13.603 9.526 -1.243 1.00 81.44 94 GLY A C 1
ATOM 765 O O . GLY A 1 94 ? 12.785 9.306 -2.134 1.00 81.44 94 GLY A O 1
ATOM 766 N N . LYS A 1 95 ? 14.561 8.670 -0.879 1.00 80.62 95 LYS A N 1
ATOM 767 C CA . LYS A 1 95 ? 14.749 7.338 -1.469 1.00 80.62 95 LYS A CA 1
ATOM 768 C C . LYS A 1 95 ? 13.525 6.458 -1.235 1.00 80.62 95 LYS A C 1
ATOM 770 O O . LYS A 1 95 ? 13.003 5.852 -2.161 1.00 80.62 95 LYS A O 1
ATOM 775 N N . THR A 1 96 ? 13.011 6.495 -0.012 1.00 86.69 96 THR A N 1
ATOM 776 C CA . THR A 1 96 ? 11.753 5.865 0.378 1.00 86.69 96 THR A CA 1
ATOM 777 C 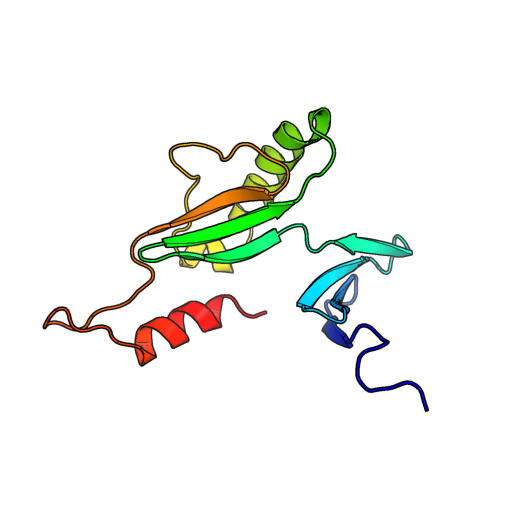C . THR A 1 96 ? 10.591 6.831 0.172 1.00 86.69 96 THR A C 1
ATOM 779 O O . THR A 1 96 ? 10.570 7.924 0.740 1.00 86.69 96 THR A O 1
ATOM 782 N N . MET A 1 97 ? 9.589 6.431 -0.607 1.00 87.56 97 MET A N 1
ATOM 783 C CA . MET A 1 97 ? 8.442 7.272 -0.950 1.00 87.56 97 MET A CA 1
ATOM 784 C C . MET A 1 97 ? 7.123 6.549 -0.716 1.00 87.56 97 MET A C 1
ATOM 786 O O . MET A 1 97 ? 6.877 5.496 -1.295 1.00 87.56 97 MET A O 1
ATOM 790 N N . THR A 1 98 ? 6.216 7.174 0.032 1.00 91.75 98 THR A N 1
ATOM 791 C CA . THR A 1 98 ? 4.813 6.748 0.081 1.00 91.75 98 THR A CA 1
ATOM 792 C C . THR A 1 98 ? 4.140 6.997 -1.268 1.00 91.75 98 THR A C 1
ATOM 794 O O . THR A 1 98 ? 4.142 8.125 -1.773 1.00 91.75 98 THR A O 1
ATOM 797 N N . VAL A 1 99 ? 3.555 5.948 -1.846 1.00 91.31 99 VAL A N 1
ATOM 798 C CA . VAL A 1 99 ? 2.824 5.987 -3.126 1.00 91.31 99 VAL A CA 1
ATOM 799 C C . VAL A 1 99 ? 1.322 5.867 -2.942 1.00 91.31 99 VAL A C 1
ATOM 801 O O . VAL A 1 99 ? 0.579 6.488 -3.703 1.00 91.31 99 VAL A O 1
ATOM 804 N N . LEU A 1 100 ? 0.884 5.123 -1.925 1.00 92.56 100 LEU A N 1
ATOM 805 C CA . LEU A 1 100 ? -0.518 4.946 -1.569 1.00 92.56 100 LEU A CA 1
ATOM 806 C C . LEU A 1 100 ? -0.693 4.963 -0.052 1.00 92.56 100 LEU A C 1
ATOM 808 O O . LEU A 1 100 ? 0.215 4.598 0.693 1.00 92.56 100 LEU A O 1
ATOM 812 N N . VAL A 1 101 ? -1.867 5.395 0.388 1.00 94.31 101 VAL A N 1
ATOM 813 C CA . VAL A 1 101 ? -2.280 5.449 1.787 1.00 94.31 101 VAL A CA 1
ATOM 814 C C . VAL A 1 101 ? -3.712 4.958 1.928 1.00 94.31 101 VAL A C 1
ATOM 816 O O . VAL A 1 101 ? -4.553 5.217 1.065 1.00 94.31 101 VAL A O 1
ATOM 819 N N . LYS A 1 102 ? -3.987 4.287 3.038 1.00 93.00 102 LYS A N 1
ATOM 820 C CA . LYS A 1 102 ? -5.326 4.029 3.549 1.00 93.00 102 LYS A CA 1
ATOM 821 C C . LYS A 1 102 ? -5.422 4.669 4.926 1.00 93.00 102 LYS A C 1
ATOM 823 O O . LYS A 1 102 ? -4.735 4.247 5.855 1.00 93.00 102 LYS A O 1
ATOM 828 N N . ASP A 1 103 ? -6.251 5.696 5.035 1.00 91.06 103 ASP A N 1
ATOM 829 C CA . ASP A 1 103 ? -6.564 6.310 6.322 1.00 91.06 103 ASP A CA 1
ATOM 830 C C . ASP A 1 103 ? -7.530 5.410 7.102 1.00 91.06 103 ASP A C 1
ATOM 832 O O . ASP A 1 103 ? -8.296 4.649 6.502 1.00 91.06 103 ASP A O 1
ATOM 836 N N . ASN A 1 104 ? -7.487 5.498 8.430 1.00 89.62 104 ASN A N 1
ATOM 837 C CA . ASN A 1 104 ? -8.392 4.790 9.338 1.00 89.62 104 ASN A CA 1
ATOM 838 C C . ASN A 1 104 ? -8.408 3.270 9.086 1.00 89.62 104 ASN A C 1
ATOM 840 O O . ASN A 1 104 ? -9.458 2.634 9.017 1.00 89.62 104 ASN A O 1
ATOM 844 N N . TYR A 1 105 ? -7.225 2.678 8.882 1.00 90.62 105 TYR A N 1
ATOM 845 C CA . TYR A 1 105 ? -7.107 1.226 8.711 1.00 90.62 105 TYR A CA 1
ATOM 846 C C . TYR A 1 105 ? -7.408 0.474 10.022 1.00 90.62 105 TYR A C 1
ATOM 848 O O . TYR A 1 105 ? -7.884 -0.661 9.968 1.00 90.62 105 TYR A O 1
ATOM 856 N N . ILE A 1 106 ? -7.181 1.118 11.175 1.00 91.19 106 ILE A N 1
ATOM 857 C CA . ILE A 1 106 ? -7.578 0.623 12.495 1.00 91.19 106 ILE A CA 1
ATOM 858 C C . ILE A 1 106 ? -9.102 0.602 12.562 1.00 91.19 106 ILE A C 1
ATOM 860 O O . ILE A 1 106 ? -9.753 1.627 12.375 1.00 91.19 106 ILE A O 1
ATOM 864 N N . GLN A 1 107 ? -9.657 -0.580 12.801 1.00 91.06 107 GLN A N 1
ATOM 865 C CA . GLN A 1 107 ? -11.092 -0.774 12.957 1.00 91.06 107 GLN A CA 1
ATOM 866 C C . GLN A 1 107 ? -11.463 -0.574 14.425 1.00 91.06 107 GLN A C 1
ATOM 868 O O . GLN A 1 107 ? -10.763 -1.078 15.303 1.00 91.06 107 GLN A O 1
ATOM 873 N N . THR A 1 108 ? -12.559 0.131 14.690 1.00 91.56 108 THR A N 1
ATOM 874 C CA . THR A 1 108 ? -13.126 0.286 16.035 1.00 91.56 108 THR A CA 1
ATOM 875 C C . THR A 1 108 ? -14.481 -0.409 16.134 1.00 91.56 108 THR A C 1
ATOM 877 O O . THR A 1 108 ? -15.140 -0.653 15.120 1.00 91.56 108 THR A O 1
ATOM 880 N N . ASP A 1 109 ? -14.887 -0.766 17.347 1.00 91.00 109 ASP A N 1
ATOM 881 C CA . ASP A 1 109 ? -16.261 -1.160 17.648 1.00 91.00 109 ASP A CA 1
ATOM 882 C C . ASP A 1 109 ? -17.186 0.065 17.801 1.00 91.00 109 ASP A C 1
ATOM 884 O O . ASP A 1 109 ? -16.763 1.212 17.618 1.00 91.00 109 ASP A O 1
ATOM 888 N N . ASP A 1 110 ? -18.453 -0.185 18.139 1.00 90.88 110 ASP A N 1
ATOM 889 C CA . ASP A 1 110 ? -19.476 0.857 18.303 1.00 90.88 110 ASP A CA 1
ATOM 890 C C . ASP A 1 110 ? -19.197 1.793 19.495 1.00 90.88 110 ASP A C 1
ATOM 892 O O . ASP A 1 110 ? -19.762 2.882 19.575 1.00 90.88 110 ASP A O 1
ATOM 896 N N . ASN A 1 111 ? -18.290 1.406 20.400 1.00 92.94 111 ASN A N 1
ATOM 897 C CA . ASN A 1 111 ? -17.852 2.212 21.539 1.00 92.94 111 ASN A CA 1
ATOM 898 C C . ASN A 1 111 ? -16.575 3.014 21.232 1.00 92.94 111 ASN A C 1
ATOM 900 O O . ASN A 1 111 ? -16.054 3.703 22.110 1.00 92.94 111 ASN A O 1
ATOM 904 N N . GLY A 1 112 ? -16.045 2.919 20.008 1.00 88.88 112 GLY A N 1
ATOM 905 C CA . GLY A 1 112 ? -14.793 3.564 19.615 1.00 88.88 112 GLY A CA 1
ATOM 906 C C . GLY A 1 112 ? -13.538 2.860 20.142 1.00 88.88 112 GLY A C 1
ATOM 907 O O . GLY A 1 112 ? -12.448 3.429 20.067 1.00 88.88 112 GLY A O 1
ATOM 908 N N . ILE A 1 113 ? -13.656 1.633 20.658 1.00 93.25 113 ILE A N 1
ATOM 909 C CA . ILE A 1 113 ? -12.522 0.832 21.129 1.00 93.25 113 ILE A CA 1
ATOM 910 C C . ILE A 1 113 ? -11.916 0.088 19.940 1.00 93.25 113 ILE A C 1
ATOM 912 O O . ILE A 1 113 ? -12.629 -0.419 19.077 1.00 93.25 113 ILE A O 1
ATOM 916 N N . VAL A 1 114 ? -10.584 0.014 19.880 1.00 92.00 114 VAL A N 1
ATOM 917 C CA . VAL A 1 114 ? -9.874 -0.690 18.803 1.00 92.00 114 VAL A CA 1
ATOM 918 C C . VAL A 1 114 ? -10.255 -2.171 18.773 1.00 92.00 114 VAL A C 1
ATOM 920 O O . VAL A 1 114 ? -9.983 -2.925 19.706 1.00 92.00 114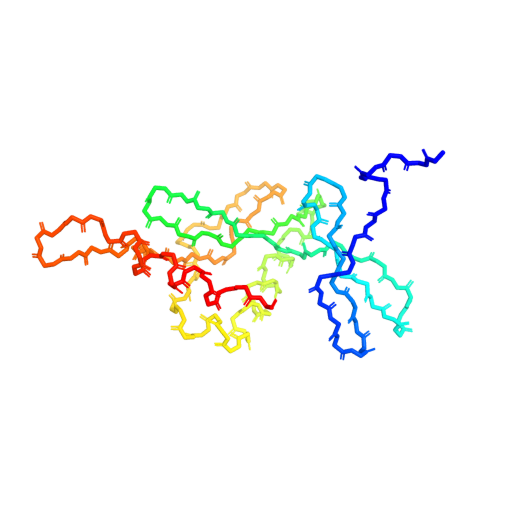 VAL A O 1
ATOM 923 N N . ASP A 1 115 ? -10.803 -2.606 17.643 1.00 94.06 115 ASP A N 1
ATOM 924 C CA . ASP A 1 115 ? -11.071 -4.004 17.341 1.00 94.06 115 ASP A CA 1
ATOM 925 C C . ASP A 1 115 ? -9.856 -4.601 16.620 1.00 94.06 115 ASP A C 1
ATOM 927 O O . ASP A 1 115 ? -9.702 -4.544 15.390 1.00 94.06 115 ASP A O 1
ATOM 931 N N . MET A 1 116 ? -8.960 -5.186 17.415 1.00 91.50 116 MET A N 1
ATOM 932 C CA . MET A 1 116 ? -7.750 -5.842 16.916 1.00 91.50 116 MET A CA 1
ATOM 933 C C . MET A 1 116 ? -8.073 -6.988 15.955 1.00 91.50 116 MET A C 1
ATOM 935 O O . MET A 1 116 ? -7.371 -7.172 14.963 1.00 91.50 116 MET A O 1
ATOM 939 N N . SER A 1 117 ? -9.154 -7.733 16.195 1.00 93.81 117 SER A N 1
ATOM 940 C CA . SER A 1 117 ? -9.528 -8.873 15.356 1.00 93.81 117 SER A CA 1
ATOM 941 C C . SER A 1 117 ? -9.969 -8.422 13.967 1.00 93.81 117 SER A C 1
ATOM 943 O O . SER A 1 117 ? -9.510 -8.978 12.967 1.00 93.81 117 SER A O 1
ATOM 945 N N . LYS A 1 118 ? -10.823 -7.396 13.879 1.00 92.38 118 LYS A N 1
ATOM 946 C CA . LYS A 1 118 ? -11.222 -6.795 12.597 1.00 92.38 118 LYS A CA 1
ATOM 947 C C . LYS A 1 118 ? -10.037 -6.144 11.893 1.00 92.38 118 LYS A C 1
ATOM 949 O O . LYS A 1 118 ? -9.880 -6.332 10.688 1.00 92.38 118 LYS A O 1
ATOM 954 N N . THR A 1 119 ? -9.178 -5.443 12.632 1.00 91.88 119 THR A N 1
ATOM 955 C CA . THR A 1 119 ? -7.979 -4.802 12.071 1.00 91.88 119 THR A CA 1
ATOM 956 C C . THR A 1 119 ? -7.023 -5.839 11.477 1.00 91.88 119 THR A C 1
ATOM 958 O O . THR A 1 119 ? -6.631 -5.719 10.320 1.00 91.88 119 THR A O 1
ATOM 961 N N . ILE A 1 120 ? -6.711 -6.915 12.206 1.00 91.25 120 ILE A N 1
ATOM 962 C CA . ILE A 1 120 ? -5.850 -8.001 11.711 1.00 91.25 120 ILE A CA 1
ATOM 963 C C . ILE A 1 120 ? -6.493 -8.710 10.515 1.00 91.25 120 ILE A C 1
ATOM 965 O O . ILE A 1 120 ? -5.802 -8.984 9.538 1.00 91.25 120 ILE A O 1
ATOM 969 N N . LYS A 1 121 ? -7.805 -8.984 10.546 1.00 91.19 121 LYS A N 1
ATOM 970 C CA . LYS A 1 121 ? -8.519 -9.565 9.394 1.00 91.19 121 LYS A CA 1
ATOM 971 C C . LYS A 1 121 ? -8.400 -8.685 8.153 1.00 91.19 121 LYS A C 1
ATOM 973 O O . LYS A 1 121 ? -8.173 -9.213 7.071 1.00 91.19 121 LYS A O 1
ATOM 978 N N . LEU A 1 122 ? -8.521 -7.364 8.302 1.00 89.50 122 LEU A N 1
ATOM 979 C CA . LEU A 1 122 ? -8.316 -6.416 7.209 1.00 89.50 122 LEU A CA 1
ATOM 980 C C . LEU A 1 122 ? -6.880 -6.478 6.681 1.00 89.50 122 LEU A C 1
ATOM 982 O O . LEU A 1 122 ? -6.691 -6.558 5.472 1.00 89.50 122 LEU A O 1
ATOM 986 N N . LEU A 1 123 ? -5.884 -6.474 7.569 1.00 88.62 123 LEU A N 1
ATOM 987 C CA . LEU A 1 123 ? -4.473 -6.525 7.179 1.00 88.62 123 LEU A CA 1
ATOM 988 C C . LEU A 1 123 ? -4.114 -7.840 6.476 1.00 88.62 123 LEU A C 1
ATOM 990 O O . LEU A 1 123 ? -3.405 -7.810 5.480 1.00 88.62 123 LEU A O 1
ATOM 994 N N . LYS A 1 124 ? -4.666 -8.977 6.910 1.00 87.81 124 LYS A N 1
ATOM 995 C CA . LYS A 1 124 ? -4.460 -10.281 6.257 1.00 87.81 124 LYS A CA 1
ATOM 996 C C . LYS A 1 124 ? -5.012 -10.360 4.834 1.00 87.81 124 LYS A C 1
ATOM 998 O O . LYS A 1 124 ? -4.576 -11.211 4.078 1.00 87.81 124 LYS A O 1
ATOM 1003 N N . ARG A 1 125 ? -5.930 -9.473 4.434 1.00 84.19 125 ARG A N 1
ATOM 1004 C CA . ARG A 1 125 ? -6.371 -9.379 3.027 1.00 84.19 125 ARG A CA 1
ATOM 1005 C C . ARG A 1 125 ? -5.286 -8.823 2.097 1.00 84.19 125 ARG A C 1
ATOM 1007 O O . ARG A 1 125 ? -5.492 -8.799 0.889 1.00 84.19 125 ARG A O 1
ATOM 1014 N N . LEU A 1 126 ? -4.188 -8.313 2.659 1.00 78.19 126 LEU A N 1
ATOM 1015 C CA . LEU A 1 126 ? -3.027 -7.817 1.920 1.00 78.19 126 LEU A CA 1
ATOM 1016 C C . LEU A 1 126 ? -1.944 -8.881 1.730 1.00 78.19 126 LEU A C 1
ATOM 1018 O O . LEU A 1 126 ? -1.071 -8.666 0.890 1.00 78.19 126 LEU A O 1
ATOM 1022 N N . ASP A 1 127 ? -1.989 -9.974 2.500 1.00 66.31 127 ASP A N 1
ATOM 1023 C CA . ASP A 1 127 ? -1.122 -11.132 2.280 1.00 66.31 127 ASP A CA 1
ATOM 1024 C C . ASP A 1 127 ? -1.555 -11.843 0.991 1.00 66.31 127 ASP A C 1
ATOM 1026 O O . ASP A 1 127 ? -2.752 -12.018 0.741 1.00 66.31 127 ASP A O 1
ATOM 1030 N N . VAL A 1 128 ? -0.564 -12.197 0.169 1.00 53.38 128 VAL A N 1
ATOM 1031 C CA . VAL A 1 128 ? -0.704 -12.990 -1.064 1.00 53.38 128 VAL A CA 1
ATOM 1032 C C . VAL A 1 128 ? -0.431 -14.447 -0.740 1.00 53.38 128 VAL A C 1
ATOM 1034 O O . VAL A 1 128 ? 0.611 -14.694 -0.095 1.00 53.38 128 VAL A O 1
#

pLDDT: mean 77.06, std 14.38, range [38.0, 94.31]

Organism: NCBI:txid29332

Sequence (128 aa):
MPEDGEFPRAIADRGDALLLLYPHNEGRIYDRAANVLSYSPYYFQVEETRLCIKIVEEQKEKQRKARKNGAAYLLSLPQLQDLSFRKPHKPGKGKTMTVLVKDNYIQTDDNGIVDMSKTIKLLKRLDV

Nearest PDB structures (foldseek):
  8y6p-assembly1_Q  TM=5.550E-01  e=3.506E+00  Drosophila melanogaster
  7que-assembly1_A  TM=3.526E-01  e=6.028E-01  Homo sapiens
  7q7e-assembly1_A  TM=3.475E-01  e=6.028E-01  Homo sapiens
  4a2m-assembly2_C  TM=4.837E-01  e=2.614E+00  Bacteroides thetaiotaomicron VPI-5482
  5vk2-assembly1_A  TM=2.379E-01  e=4.181E+00  Lassa virus Josiah

Secondary structure (DSSP, 8-state):
---TTSSPEEEEE-SSEEEEEETTTEEEEEETTTTEEEE-SEEEEEETTEEEEEEE---HHHHHHHHHHHHHHHHH-HHHHTTT-B--SS---SSEEEEEEEET-S-B-TTS-B-HHHHHHHHHTT--

Solvent-accessible surface area (backbone atoms only — not comparable to full-atom values): 7418 Å² total; per-residue (Å²): 129,87,64,97,60,81,62,64,42,79,72,44,77,74,88,58,36,35,37,28,38,30,61,90,73,46,46,24,37,34,35,63,85,77,72,42,82,40,67,42,64,56,49,81,43,85,48,99,58,33,38,32,37,30,30,71,38,85,51,74,88,48,35,66,57,50,46,54,52,51,38,54,54,52,64,68,36,69,68,42,57,78,62,62,57,38,68,49,96,66,72,53,80,67,45,62,23,53,36,32,31,22,74,65,57,71,36,56,48,99,85,68,47,78,32,60,68,60,24,50,54,57,54,56,64,72,62,122

Mean predicted aligned error: 10.68 Å

Radius of gyration: 16.61 Å; Cα contacts (8 Å, |Δi|>4): 195; chains: 1; bounding box: 45×41×40 Å